Protein AF-A0A945IER7-F1 (afdb_monomer_lite)

pLDDT: mean 84.94, std 11.65, range [42.97, 93.69]

Foldseek 3Di:
DDPLDFCKDFDADPVGHGQDMDGAQDDDPVCVVRHDHDDDFDWDDDPVDIDTDHDDVSVVPVVND

Sequence (65 aa):
MRDVTITAIKVTSVVGDIVGKYGKSHVPTREMGTWRNGDDLPIFSHPEIRFAIEICHDTNFPQVS

Secondary structure (DSSP, 8-state):
-------EEEEE-TTS-EEEEEE-S---GGGTTT-------PPEE-SS-EE----GGGGG-TTT-

Structure (mmCIF, N/CA/C/O backbone):
data_AF-A0A945IER7-F1
#
_entry.id   AF-A0A945IER7-F1
#
loop_
_atom_site.group_PDB
_atom_site.id
_atom_site.type_symbol
_atom_site.label_atom_id
_atom_site.label_alt_id
_atom_site.label_comp_id
_atom_site.label_asym_id
_atom_site.label_entity_id
_atom_site.label_seq_id
_atom_site.pdbx_PDB_ins_code
_atom_site.Cartn_x
_atom_site.Cartn_y
_atom_site.Cartn_z
_atom_site.occupancy
_atom_site.B_iso_or_equiv
_atom_site.auth_seq_id
_atom_site.auth_comp_id
_atom_site.auth_asym_id
_atom_site.auth_atom_id
_atom_site.pdbx_PDB_model_num
ATOM 1 N N . MET A 1 1 ? 20.275 -13.721 -4.879 1.00 44.88 1 MET A N 1
ATOM 2 C CA . MET A 1 1 ? 19.013 -12.955 -4.820 1.00 44.88 1 MET A CA 1
ATOM 3 C C . MET A 1 1 ? 19.383 -11.603 -4.232 1.00 44.88 1 MET A C 1
ATOM 5 O O . MET A 1 1 ? 19.808 -11.580 -3.090 1.00 44.88 1 MET A O 1
ATOM 9 N N . ARG A 1 2 ? 19.442 -10.525 -5.025 1.00 42.97 2 ARG A N 1
ATOM 10 C CA . ARG A 1 2 ? 19.737 -9.196 -4.463 1.00 42.97 2 ARG A CA 1
ATOM 11 C C . ARG A 1 2 ? 18.450 -8.681 -3.830 1.00 42.97 2 ARG A C 1
ATOM 13 O O . ARG A 1 2 ? 17.420 -8.695 -4.506 1.00 42.97 2 ARG A O 1
ATOM 20 N N . ASP A 1 3 ? 18.527 -8.276 -2.567 1.00 47.41 3 ASP A N 1
ATOM 21 C CA . ASP A 1 3 ? 17.474 -7.544 -1.871 1.00 47.41 3 ASP A CA 1
ATOM 22 C C . ASP A 1 3 ? 17.227 -6.237 -2.627 1.00 47.41 3 ASP A C 1
ATOM 24 O O . ASP A 1 3 ? 17.902 -5.232 -2.427 1.00 47.41 3 ASP A O 1
ATOM 28 N N . VAL A 1 4 ? 16.311 -6.278 -3.594 1.00 53.50 4 VAL A N 1
ATOM 29 C CA . VAL A 1 4 ? 15.790 -5.067 -4.219 1.00 53.50 4 VAL A CA 1
ATOM 30 C C . VAL A 1 4 ? 14.907 -4.451 -3.158 1.00 53.50 4 VAL A C 1
ATOM 32 O O . VAL A 1 4 ? 13.845 -4.987 -2.833 1.00 53.50 4 VAL A O 1
ATOM 35 N N . THR A 1 5 ? 15.394 -3.376 -2.558 1.00 57.94 5 THR A N 1
ATOM 36 C CA . THR A 1 5 ? 14.637 -2.633 -1.570 1.00 57.94 5 THR A CA 1
ATOM 37 C C . THR A 1 5 ? 13.313 -2.217 -2.224 1.00 57.94 5 THR A C 1
ATOM 39 O O . THR A 1 5 ? 13.274 -1.781 -3.372 1.00 57.94 5 THR A O 1
ATOM 42 N N . ILE A 1 6 ? 12.201 -2.446 -1.531 1.00 62.50 6 ILE A N 1
ATOM 43 C CA . ILE A 1 6 ? 10.866 -2.006 -1.950 1.00 62.50 6 ILE A CA 1
ATOM 44 C C . ILE A 1 6 ? 10.604 -0.716 -1.184 1.00 62.50 6 ILE A C 1
ATOM 46 O O . ILE A 1 6 ? 10.829 -0.688 0.030 1.00 62.50 6 ILE A O 1
ATOM 50 N N . THR A 1 7 ? 10.128 0.338 -1.849 1.00 75.19 7 THR A N 1
ATOM 51 C CA . THR A 1 7 ? 9.586 1.499 -1.135 1.00 75.19 7 THR A CA 1
ATOM 52 C C . THR A 1 7 ? 8.355 1.024 -0.378 1.00 75.19 7 THR A C 1
ATOM 54 O O . THR A 1 7 ? 7.325 0.737 -0.982 1.00 75.19 7 THR A O 1
ATOM 57 N N . ALA A 1 8 ? 8.490 0.850 0.932 1.00 79.94 8 ALA A N 1
ATOM 58 C CA . ALA A 1 8 ? 7.479 0.197 1.739 1.00 79.94 8 ALA A CA 1
ATOM 59 C C . ALA A 1 8 ? 7.267 0.921 3.059 1.00 79.94 8 ALA A C 1
ATOM 61 O O . ALA A 1 8 ? 8.220 1.375 3.692 1.00 79.94 8 ALA A O 1
ATOM 62 N N . ILE A 1 9 ? 6.014 0.949 3.496 1.00 81.50 9 ILE A N 1
ATOM 63 C CA . ILE A 1 9 ? 5.639 1.375 4.838 1.00 81.50 9 ILE A CA 1
ATOM 64 C C . ILE A 1 9 ? 5.358 0.114 5.654 1.00 81.50 9 ILE A C 1
ATOM 66 O O . ILE A 1 9 ? 4.638 -0.783 5.211 1.00 81.50 9 ILE A O 1
ATOM 70 N N . LYS A 1 10 ? 5.962 0.030 6.841 1.00 83.12 10 LYS A N 1
ATOM 71 C CA . LYS A 1 10 ? 5.627 -0.979 7.850 1.00 83.12 10 LYS A CA 1
ATOM 72 C C . LYS A 1 10 ? 4.655 -0.357 8.837 1.00 83.12 10 LYS A C 1
ATOM 74 O O . LYS A 1 10 ? 4.908 0.740 9.328 1.00 83.12 10 LYS A O 1
ATOM 79 N N . VAL A 1 11 ? 3.570 -1.064 9.117 1.00 82.38 11 VAL A N 1
ATOM 80 C CA . VAL A 1 11 ? 2.584 -0.655 10.114 1.00 82.38 11 VAL A CA 1
ATOM 81 C C . VAL A 1 11 ? 2.884 -1.410 11.397 1.00 82.38 11 VAL A C 1
ATOM 83 O O . VAL A 1 11 ? 3.020 -2.635 11.381 1.00 82.38 11 VAL A O 1
ATOM 86 N N . THR A 1 12 ? 2.977 -0.677 12.498 1.00 84.31 12 THR A N 1
ATOM 87 C CA . THR A 1 12 ? 3.239 -1.224 13.829 1.00 84.31 12 THR A CA 1
ATOM 88 C C . THR A 1 12 ? 2.057 -0.901 14.733 1.00 84.31 12 THR A C 1
ATOM 90 O O . THR A 1 12 ? 1.515 0.202 14.679 1.00 84.31 12 THR A O 1
ATOM 93 N N . SER A 1 13 ? 1.639 -1.863 15.550 1.00 81.56 13 SER A N 1
ATOM 94 C CA . SER A 1 13 ? 0.646 -1.649 16.601 1.00 81.56 13 SER A CA 1
ATOM 95 C C . SER A 1 13 ? 1.227 -0.832 17.758 1.00 81.56 13 SER A C 1
ATOM 97 O O . SER A 1 13 ? 2.443 -0.712 17.914 1.00 81.56 13 SER A O 1
ATOM 99 N N . VAL A 1 14 ? 0.348 -0.319 18.621 1.00 80.94 14 VAL A N 1
ATOM 100 C CA . VAL A 1 14 ? 0.735 0.408 19.843 1.00 80.94 14 VAL A CA 1
ATOM 101 C C . VAL A 1 14 ? 1.591 -0.455 20.779 1.00 80.94 14 VAL A C 1
ATOM 103 O O . VAL A 1 14 ? 2.448 0.071 21.482 1.00 80.94 14 VAL A O 1
ATOM 106 N N . VAL A 1 15 ? 1.407 -1.780 20.755 1.00 84.06 15 VAL A N 1
ATOM 107 C CA . VAL A 1 15 ? 2.197 -2.734 21.553 1.00 84.06 15 VAL A CA 1
ATOM 108 C C . VAL A 1 15 ? 3.550 -3.087 20.917 1.00 84.06 15 VAL A C 1
ATOM 110 O O . VAL A 1 15 ? 4.317 -3.844 21.500 1.00 84.06 15 VAL A O 1
ATOM 113 N N . GLY A 1 16 ? 3.879 -2.501 19.758 1.00 83.88 16 GLY A N 1
ATOM 114 C CA . GLY A 1 16 ? 5.185 -2.632 19.104 1.00 83.88 16 GLY A CA 1
ATOM 115 C C . GLY A 1 16 ? 5.278 -3.743 18.056 1.00 83.88 16 GLY A C 1
ATOM 116 O O . GLY A 1 16 ? 6.287 -3.827 17.356 1.00 83.88 16 GLY A O 1
ATOM 117 N N . ASP A 1 17 ? 4.232 -4.553 17.885 1.00 86.19 17 ASP A N 1
ATOM 118 C CA . ASP A 1 17 ? 4.217 -5.618 16.881 1.00 86.19 17 ASP A CA 1
ATOM 119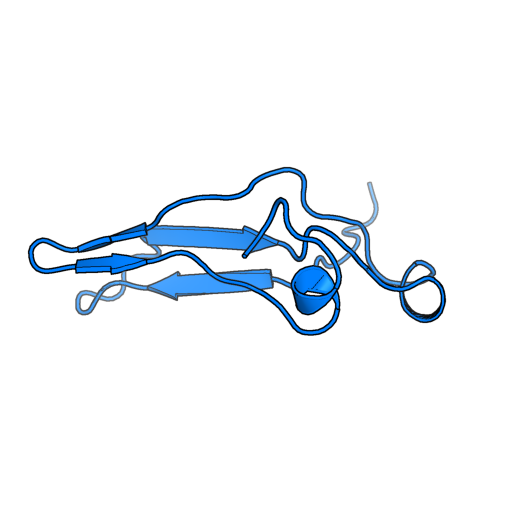 C C . ASP A 1 17 ? 3.976 -5.064 15.475 1.00 86.19 17 ASP A C 1
ATOM 121 O O . ASP A 1 17 ? 3.085 -4.234 15.274 1.00 86.19 17 ASP A O 1
ATOM 125 N N . ILE A 1 18 ? 4.728 -5.551 14.482 1.00 86.31 18 ILE A N 1
ATOM 126 C CA . ILE A 1 18 ? 4.476 -5.248 13.066 1.00 86.31 18 ILE A CA 1
ATOM 127 C C . ILE A 1 18 ? 3.184 -5.953 12.652 1.00 86.31 18 ILE A C 1
ATOM 129 O O . ILE A 1 18 ? 3.132 -7.178 12.587 1.00 86.31 18 ILE A O 1
ATOM 133 N N . VAL A 1 19 ? 2.158 -5.172 12.324 1.00 88.00 19 VAL A N 1
ATOM 134 C CA . VAL A 1 19 ? 0.846 -5.683 11.894 1.00 88.00 19 VAL A CA 1
ATOM 135 C C . VAL A 1 19 ? 0.745 -5.843 10.380 1.00 88.00 19 VAL A C 1
ATOM 137 O O . VAL A 1 19 ? -0.174 -6.483 9.881 1.00 88.00 19 VAL A O 1
ATOM 140 N N . GLY A 1 20 ? 1.709 -5.299 9.637 1.00 89.44 20 GLY A N 1
ATOM 141 C CA . GLY A 1 20 ? 1.897 -5.623 8.232 1.00 89.44 20 GLY A CA 1
ATOM 142 C C . GLY A 1 20 ? 2.810 -4.649 7.502 1.00 89.44 20 GLY A C 1
ATOM 143 O O . GLY A 1 20 ? 3.471 -3.789 8.093 1.00 89.44 20 GLY A O 1
ATOM 144 N N . LYS A 1 21 ? 2.872 -4.816 6.184 1.00 91.06 21 LYS A N 1
ATOM 145 C CA . LYS A 1 21 ? 3.722 -4.040 5.285 1.00 91.06 21 LYS A CA 1
ATOM 146 C C . LYS A 1 21 ? 2.953 -3.771 4.000 1.00 91.06 21 LYS A C 1
ATOM 148 O O . LYS A 1 21 ? 2.355 -4.688 3.454 1.00 91.06 21 LYS A O 1
ATOM 153 N N . TYR A 1 22 ? 3.039 -2.546 3.502 1.00 91.81 22 TYR A N 1
ATOM 154 C CA . TYR A 1 22 ? 2.639 -2.200 2.143 1.00 91.81 22 TYR A CA 1
ATOM 155 C C . TYR A 1 22 ? 3.880 -1.844 1.327 1.00 91.81 22 TYR A C 1
ATOM 157 O O . TYR A 1 22 ? 4.728 -1.094 1.811 1.00 91.81 22 TYR A O 1
ATOM 165 N N . GLY A 1 23 ? 4.007 -2.398 0.121 1.00 92.12 23 GLY A N 1
AT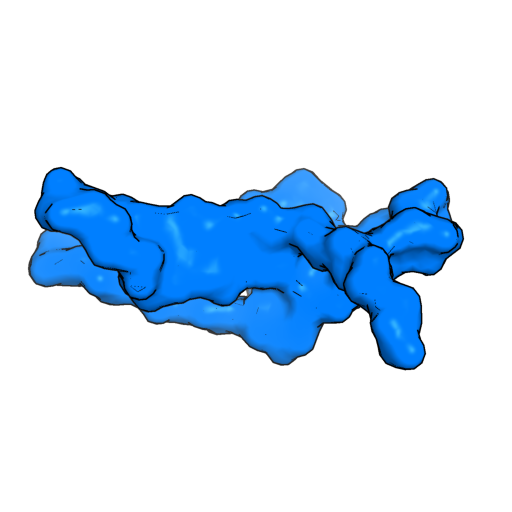OM 166 C CA . GLY A 1 23 ? 5.020 -2.010 -0.860 1.00 92.12 23 GLY A CA 1
ATOM 167 C C . GLY A 1 23 ? 4.374 -1.225 -1.995 1.00 92.12 23 GLY A C 1
ATOM 168 O O . GLY A 1 23 ? 3.367 -1.677 -2.520 1.00 92.12 23 GLY A O 1
ATOM 169 N N . LYS A 1 24 ? 4.960 -0.085 -2.375 1.00 91.56 24 LYS A N 1
ATOM 170 C CA . LYS A 1 24 ? 4.459 0.808 -3.434 1.00 91.56 24 LYS A CA 1
ATOM 171 C C . LYS A 1 24 ? 4.120 0.019 -4.701 1.00 91.56 24 LYS A C 1
ATOM 173 O O . LYS A 1 24 ? 5.017 -0.566 -5.309 1.00 91.56 24 LYS A O 1
ATOM 178 N N . SER A 1 25 ? 2.847 0.008 -5.081 1.00 92.31 25 SER A N 1
ATOM 179 C CA . SER A 1 25 ? 2.343 -0.787 -6.207 1.00 92.31 25 SER A CA 1
ATOM 180 C C . SER A 1 25 ? 2.757 -0.213 -7.564 1.00 92.31 25 SER A C 1
ATOM 182 O O . SER A 1 25 ? 2.979 -0.971 -8.506 1.00 92.31 25 SER A O 1
ATOM 184 N N . HIS A 1 26 ? 2.957 1.107 -7.654 1.00 92.44 26 HIS A N 1
ATOM 185 C CA . HIS A 1 26 ? 3.358 1.785 -8.886 1.00 92.44 26 HIS A CA 1
ATOM 186 C C . HIS A 1 26 ? 4.646 2.589 -8.685 1.00 92.44 26 HIS A C 1
ATOM 188 O O . HIS A 1 26 ? 4.645 3.791 -8.411 1.00 92.44 26 HIS A O 1
ATOM 194 N N . VAL A 1 27 ? 5.793 1.932 -8.845 1.00 91.75 27 VAL A N 1
ATOM 195 C CA . VAL A 1 27 ? 7.095 2.601 -8.895 1.00 91.75 27 VAL A CA 1
ATOM 196 C C . VAL A 1 27 ? 7.197 3.383 -10.215 1.00 91.75 27 VAL A C 1
ATOM 198 O O . VAL A 1 27 ? 7.098 2.780 -11.283 1.00 91.75 27 VAL A O 1
ATOM 201 N N . PRO A 1 28 ? 7.401 4.713 -10.194 1.00 90.88 28 PRO A N 1
ATOM 202 C CA . PRO A 1 28 ? 7.549 5.494 -11.416 1.00 90.88 28 PRO A CA 1
ATOM 203 C C . PRO A 1 28 ? 8.802 5.062 -12.182 1.00 90.88 28 PRO A C 1
ATOM 205 O O . PRO 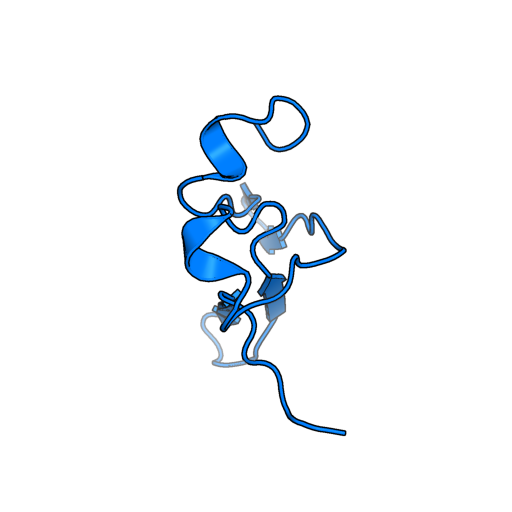A 1 28 ? 9.801 4.658 -11.591 1.00 90.88 28 PRO A O 1
ATOM 208 N N . THR A 1 29 ? 8.801 5.213 -13.507 1.00 90.62 29 THR A N 1
ATOM 209 C CA . THR A 1 29 ? 9.881 4.738 -14.395 1.00 90.62 29 THR A CA 1
ATOM 210 C C . THR A 1 29 ? 11.282 5.168 -13.951 1.00 90.62 29 THR A C 1
ATOM 212 O O . THR A 1 29 ? 12.234 4.398 -14.047 1.00 90.62 29 THR A O 1
ATOM 215 N N . ARG A 1 30 ? 11.416 6.385 -13.406 1.00 89.38 30 ARG A N 1
ATOM 216 C CA . ARG A 1 30 ? 12.691 6.930 -12.906 1.00 89.38 30 ARG A CA 1
ATOM 217 C C . ARG A 1 30 ? 13.264 6.151 -11.713 1.00 89.38 30 ARG A C 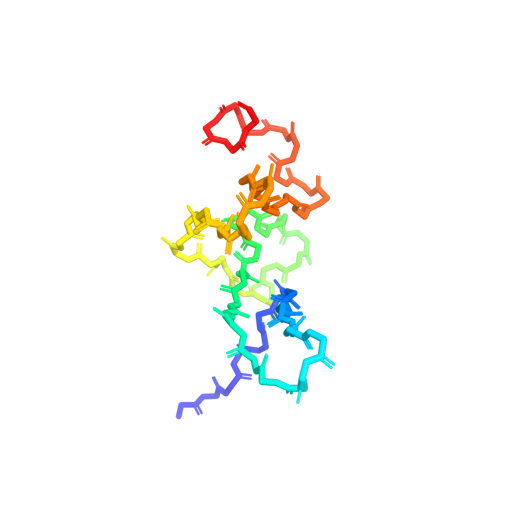1
ATOM 219 O O . ARG A 1 30 ? 14.464 6.206 -11.468 1.00 89.38 30 ARG A O 1
ATOM 226 N N . GLU A 1 31 ? 12.414 5.446 -10.976 1.00 87.69 31 GLU A N 1
ATOM 227 C CA . GLU A 1 31 ? 12.733 4.693 -9.762 1.00 87.69 31 GLU A CA 1
ATOM 228 C C . GLU A 1 31 ? 12.954 3.186 -10.038 1.00 87.69 31 GLU A C 1
ATOM 230 O O . GLU A 1 31 ? 13.565 2.501 -9.218 1.00 87.69 31 GLU A O 1
ATOM 235 N N . MET A 1 32 ? 12.549 2.662 -11.205 1.00 85.19 32 MET A N 1
ATOM 236 C CA . MET A 1 32 ? 12.583 1.220 -11.526 1.00 85.19 32 MET A CA 1
ATOM 237 C C . MET A 1 32 ? 13.990 0.597 -11.608 1.00 85.19 32 MET A C 1
ATOM 239 O O . MET A 1 32 ? 14.133 -0.621 -11.531 1.00 85.19 32 MET A O 1
ATOM 243 N N . GLY A 1 33 ? 15.047 1.405 -11.744 1.00 85.94 33 GLY A N 1
ATOM 244 C CA . GLY A 1 33 ? 16.434 0.920 -11.674 1.00 85.94 33 GLY A CA 1
ATOM 245 C C . GLY A 1 33 ? 16.887 0.540 -10.258 1.00 85.94 33 GLY A C 1
ATOM 246 O O . GLY A 1 33 ? 17.904 -0.134 -10.097 1.00 85.94 33 GLY A O 1
ATOM 247 N N . THR A 1 34 ? 16.130 0.961 -9.243 1.00 86.38 34 THR A N 1
ATOM 248 C CA . THR A 1 34 ? 16.469 0.797 -7.824 1.00 86.38 34 THR A CA 1
ATOM 249 C C . THR A 1 34 ? 15.398 0.011 -7.069 1.00 86.38 34 THR A C 1
ATOM 251 O O . THR A 1 34 ? 15.737 -0.793 -6.203 1.00 86.38 34 THR A O 1
ATOM 254 N N . TRP A 1 35 ? 14.120 0.214 -7.403 1.00 88.00 35 TRP A N 1
ATOM 255 C CA . TRP A 1 35 ? 12.974 -0.354 -6.688 1.00 88.00 35 TRP A CA 1
ATOM 256 C C . TRP A 1 35 ? 12.108 -1.204 -7.621 1.00 88.00 35 TRP A C 1
ATOM 258 O O . TRP A 1 35 ? 12.118 -1.025 -8.837 1.00 88.00 35 TRP A O 1
ATOM 268 N N . ARG A 1 36 ? 11.322 -2.112 -7.037 1.00 87.75 36 ARG A N 1
ATOM 269 C CA . ARG A 1 36 ? 10.296 -2.894 -7.743 1.00 87.75 36 ARG A CA 1
ATOM 270 C C . ARG A 1 36 ? 8.904 -2.551 -7.220 1.00 87.75 36 ARG A C 1
ATOM 272 O O . ARG A 1 36 ? 8.781 -2.162 -6.056 1.00 87.75 36 ARG A O 1
ATOM 279 N N . ASN A 1 37 ? 7.896 -2.748 -8.064 1.00 90.00 37 ASN A N 1
ATOM 280 C CA . ASN A 1 37 ? 6.498 -2.698 -7.649 1.00 90.00 37 ASN A CA 1
ATOM 281 C C . ASN A 1 37 ? 6.246 -3.712 -6.526 1.00 90.00 37 ASN A C 1
ATOM 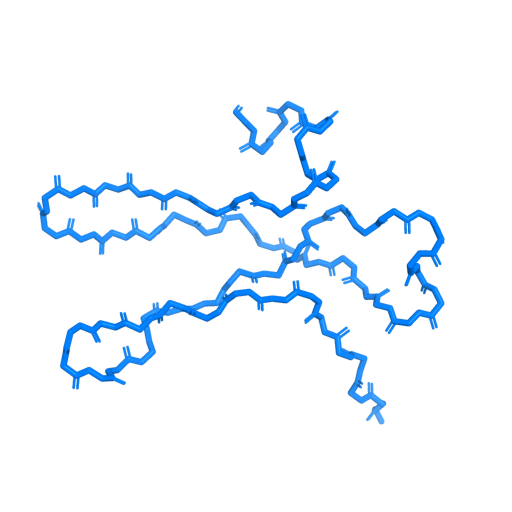283 O O . ASN A 1 37 ? 6.842 -4.791 -6.508 1.00 90.00 37 ASN A O 1
ATOM 287 N N . GLY A 1 38 ? 5.408 -3.320 -5.573 1.00 89.00 38 GLY A N 1
ATOM 288 C CA . GLY A 1 38 ? 4.752 -4.239 -4.658 1.00 89.00 38 GLY A CA 1
ATOM 289 C C . GLY A 1 38 ? 3.544 -4.887 -5.326 1.00 89.00 38 GLY A C 1
ATOM 290 O O . GLY A 1 38 ? 2.945 -4.310 -6.232 1.00 89.00 38 GLY A O 1
ATOM 291 N N . ASP A 1 39 ? 3.190 -6.072 -4.843 1.00 86.44 39 ASP A N 1
ATOM 292 C CA . ASP A 1 39 ? 2.203 -6.936 -5.499 1.00 86.44 39 ASP A CA 1
ATOM 293 C C . ASP A 1 39 ? 0.852 -6.958 -4.755 1.00 86.44 39 ASP A C 1
ATOM 295 O O . ASP A 1 39 ? -0.125 -7.510 -5.256 1.00 86.44 39 ASP A O 1
ATOM 299 N N . ASP A 1 40 ? 0.788 -6.322 -3.579 1.00 87.62 40 ASP A N 1
ATOM 300 C CA . ASP A 1 40 ? -0.349 -6.380 -2.661 1.00 87.62 40 ASP A CA 1
ATOM 301 C C . ASP A 1 40 ? -0.915 -4.987 -2.354 1.00 87.62 40 ASP A C 1
ATOM 303 O O . ASP A 1 40 ? -0.166 -4.033 -2.131 1.00 87.62 40 ASP A O 1
ATOM 307 N N . LEU A 1 41 ? -2.244 -4.901 -2.230 1.00 89.81 41 LEU A N 1
ATOM 308 C CA . LEU A 1 41 ? -2.988 -3.731 -1.741 1.00 89.81 41 LEU A CA 1
ATOM 309 C C . LEU A 1 41 ? -3.693 -4.079 -0.410 1.00 89.81 41 LEU A C 1
ATOM 311 O O . LEU A 1 41 ? -4.908 -4.288 -0.384 1.00 89.81 41 LEU A O 1
ATOM 315 N N . PRO A 1 42 ? -2.949 -4.233 0.704 1.00 91.69 42 PRO A N 1
ATOM 316 C CA . PRO A 1 42 ? -3.513 -4.675 1.969 1.00 91.69 42 PRO A CA 1
ATOM 317 C C . PRO A 1 42 ? -4.390 -3.591 2.606 1.00 91.69 42 PRO A C 1
ATOM 319 O O . PRO A 1 42 ? -4.010 -2.423 2.694 1.00 91.69 42 PRO A O 1
ATOM 322 N N . ILE A 1 43 ? -5.535 -4.015 3.141 1.00 92.62 43 ILE A N 1
ATOM 323 C CA . ILE A 1 43 ? -6.332 -3.210 4.068 1.00 92.62 43 ILE A CA 1
ATOM 324 C C . ILE A 1 43 ? -5.909 -3.560 5.489 1.00 92.62 43 ILE A C 1
ATOM 326 O O . ILE A 1 43 ? -6.013 -4.710 5.918 1.00 92.62 43 ILE A O 1
ATOM 330 N N . PHE A 1 44 ? -5.461 -2.559 6.236 1.00 92.12 44 PHE A N 1
ATOM 331 C CA . PHE A 1 44 ? -5.140 -2.696 7.647 1.00 92.12 44 PHE A CA 1
ATOM 332 C C . PHE A 1 44 ? -6.401 -2.473 8.476 1.00 92.12 44 PHE A C 1
ATOM 334 O O . PHE A 1 44 ? -7.172 -1.541 8.233 1.00 92.12 44 PHE A O 1
ATOM 341 N N . SER A 1 45 ? -6.612 -3.341 9.464 1.00 91.56 45 SER A N 1
ATOM 342 C CA . SER A 1 45 ? -7.756 -3.263 10.367 1.00 91.56 45 SER A CA 1
ATOM 343 C C . SER A 1 45 ? -7.294 -2.915 11.775 1.00 91.56 45 SER A C 1
ATOM 345 O O . SER A 1 45 ? -6.450 -3.597 12.350 1.00 91.56 45 SER A O 1
ATOM 347 N N . HIS A 1 46 ? -7.898 -1.879 12.339 1.00 86.75 46 HIS A N 1
ATOM 348 C CA . HIS A 1 46 ? -7.901 -1.556 13.761 1.00 86.75 46 HIS A CA 1
ATOM 349 C C . HIS A 1 46 ? -9.350 -1.700 14.263 1.00 86.75 46 HIS A C 1
ATOM 351 O O . HIS A 1 46 ? -10.267 -1.576 13.448 1.00 86.75 46 HIS A O 1
ATOM 357 N N . PRO A 1 47 ? -9.613 -1.949 15.559 1.00 89.31 47 PRO A N 1
ATOM 358 C CA . PRO A 1 47 ? -10.985 -2.072 16.060 1.00 89.31 47 PRO A CA 1
ATOM 359 C C . PRO A 1 47 ? -11.927 -0.921 15.669 1.00 89.31 47 PRO A C 1
ATOM 361 O O . PRO A 1 47 ? -13.122 -1.141 15.506 1.00 89.31 47 PRO A O 1
ATOM 364 N N . GLU A 1 48 ? -11.392 0.285 15.480 1.00 92.38 48 GLU A N 1
ATOM 365 C CA . GLU A 1 48 ? -12.181 1.494 15.205 1.00 92.38 48 GLU A CA 1
ATOM 366 C C . GLU A 1 48 ? -12.167 1.932 13.736 1.00 92.38 48 GLU A C 1
ATOM 368 O O . GLU A 1 48 ? -13.068 2.644 13.297 1.00 92.38 48 GLU A O 1
ATOM 373 N N . ILE A 1 49 ? -11.152 1.534 12.966 1.00 92.31 49 ILE A N 1
ATOM 374 C CA . ILE A 1 49 ? -10.951 2.012 11.596 1.00 92.31 49 ILE A CA 1
ATOM 375 C C . ILE A 1 49 ? -10.371 0.920 10.705 1.00 92.31 49 ILE A C 1
ATOM 377 O O . ILE A 1 49 ? -9.602 0.063 11.140 1.00 92.31 49 ILE A O 1
ATOM 381 N N . ARG A 1 50 ? -10.682 1.007 9.415 1.00 93.69 50 ARG A N 1
ATOM 382 C CA . ARG A 1 50 ? -9.958 0.295 8.363 1.00 93.69 50 ARG A CA 1
ATOM 383 C C . ARG A 1 50 ? -9.311 1.324 7.463 1.00 93.69 50 ARG A C 1
ATOM 385 O O . ARG A 1 50 ? -9.954 2.310 7.113 1.00 93.69 50 ARG A O 1
ATOM 392 N N . PHE A 1 51 ? -8.059 1.097 7.109 1.00 92.94 51 PHE A N 1
ATOM 393 C CA . PHE A 1 51 ? -7.309 2.021 6.272 1.00 92.94 51 PHE A CA 1
ATOM 394 C C . PHE A 1 51 ? -6.395 1.261 5.316 1.00 92.94 51 PHE A C 1
ATOM 396 O O . PHE A 1 51 ? -5.924 0.164 5.615 1.00 92.94 51 PHE A O 1
ATOM 403 N N . ALA A 1 52 ? -6.161 1.860 4.155 1.00 92.19 52 ALA A N 1
ATOM 404 C CA . ALA A 1 52 ? -5.164 1.431 3.187 1.00 92.19 52 ALA A CA 1
ATOM 405 C C . ALA A 1 52 ? -4.003 2.430 3.188 1.00 92.19 52 ALA A C 1
ATOM 407 O O . ALA A 1 52 ? -4.099 3.513 3.771 1.00 92.19 52 ALA A O 1
ATOM 408 N N . ILE A 1 53 ? -2.905 2.061 2.539 1.00 91.31 53 ILE A N 1
ATOM 409 C CA . ILE A 1 53 ? -1.761 2.946 2.343 1.00 91.31 53 ILE A CA 1
ATOM 410 C C . ILE A 1 53 ? -1.572 3.145 0.845 1.00 91.31 53 ILE A C 1
ATOM 412 O O . ILE A 1 53 ? -1.526 2.181 0.091 1.00 91.31 53 ILE A O 1
ATOM 416 N N . GLU A 1 54 ? -1.407 4.400 0.450 1.00 92.25 54 GLU A N 1
ATOM 417 C CA . GLU A 1 54 ? -1.054 4.825 -0.899 1.00 92.25 54 GLU A CA 1
ATOM 418 C C . GLU A 1 54 ? 0.290 5.570 -0.829 1.00 92.25 54 GLU A C 1
ATOM 420 O O . GLU A 1 54 ? 0.503 6.381 0.077 1.00 92.25 54 GLU A O 1
ATOM 425 N N . ILE A 1 55 ? 1.229 5.295 -1.746 1.00 91.81 55 ILE A N 1
ATOM 426 C CA . ILE A 1 55 ? 2.546 5.950 -1.764 1.00 91.81 55 ILE A CA 1
ATOM 427 C C . ILE A 1 55 ? 2.737 6.748 -3.057 1.00 91.81 55 ILE A C 1
ATOM 429 O O . ILE A 1 55 ? 3.108 6.208 -4.101 1.00 91.81 55 ILE A O 1
ATOM 433 N N . CYS A 1 56 ? 2.651 8.076 -2.942 1.00 91.75 56 CYS A N 1
ATOM 434 C CA . CYS A 1 56 ? 3.073 9.054 -3.951 1.00 91.75 56 CYS A CA 1
ATOM 435 C C . CYS A 1 56 ? 2.490 8.795 -5.351 1.00 91.75 56 CYS A C 1
ATOM 437 O O . CYS A 1 56 ? 1.407 9.272 -5.662 1.00 91.75 56 CYS A O 1
ATOM 439 N N . HIS A 1 57 ? 3.216 8.075 -6.210 1.00 92.31 57 HIS A N 1
ATOM 440 C CA . HIS A 1 57 ? 2.817 7.854 -7.595 1.00 92.31 57 HIS A CA 1
ATOM 441 C C . HIS A 1 57 ? 1.560 6.988 -7.714 1.00 92.31 57 HIS A C 1
ATOM 443 O O . HIS A 1 57 ? 0.843 7.136 -8.703 1.00 92.31 57 HIS A O 1
ATOM 449 N N . ASP A 1 58 ? 1.265 6.179 -6.692 1.00 91.38 58 ASP A N 1
ATOM 450 C CA . ASP A 1 58 ? 0.037 5.387 -6.596 1.00 91.38 58 ASP A CA 1
ATOM 451 C C . ASP A 1 58 ? -1.235 6.248 -6.780 1.00 91.38 58 ASP A C 1
ATOM 453 O O . ASP A 1 58 ? -2.196 5.771 -7.368 1.00 91.38 58 ASP A O 1
ATOM 457 N N . THR A 1 59 ? -1.209 7.541 -6.424 1.00 91.31 59 THR A N 1
ATOM 458 C CA . THR A 1 59 ? -2.342 8.487 -6.567 1.00 91.31 59 THR A CA 1
ATOM 459 C C . THR A 1 59 ? -2.859 8.665 -7.996 1.00 91.31 59 THR A C 1
ATOM 461 O O . THR A 1 59 ? -3.960 9.153 -8.231 1.00 91.31 59 THR A O 1
ATOM 464 N N . ASN A 1 60 ? -2.048 8.296 -8.990 1.00 93.19 60 ASN A N 1
ATOM 465 C CA . ASN A 1 60 ? -2.418 8.412 -10.400 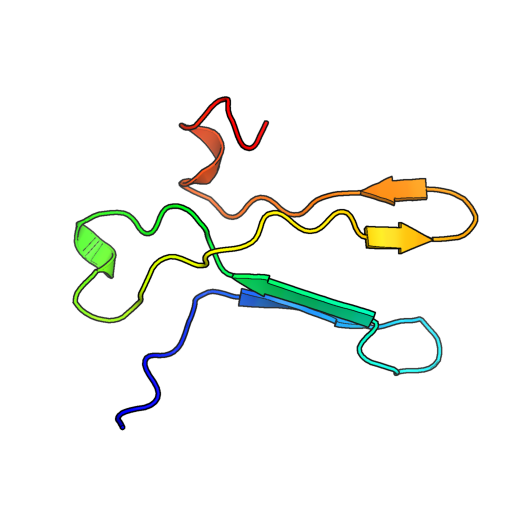1.00 93.19 60 ASN A CA 1
ATOM 466 C C . ASN A 1 60 ? -3.190 7.180 -10.906 1.00 93.19 60 ASN A C 1
ATOM 468 O O . ASN A 1 60 ? -3.521 7.117 -12.090 1.00 93.19 60 ASN A O 1
ATOM 472 N N . PHE A 1 61 ? -3.437 6.195 -10.039 1.00 90.88 61 PHE A N 1
ATOM 473 C CA . PHE A 1 61 ? -3.962 4.882 -10.390 1.00 90.88 61 PHE A CA 1
ATOM 474 C C . PHE A 1 61 ? -5.267 4.602 -9.625 1.00 90.88 61 PHE A C 1
ATOM 476 O O . PHE A 1 61 ? -5.218 4.229 -8.454 1.00 90.88 61 PHE A O 1
ATOM 483 N N . PRO A 1 62 ? -6.442 4.723 -10.278 1.00 88.81 62 PRO A N 1
ATOM 484 C CA . PRO A 1 62 ? -7.751 4.599 -9.625 1.00 88.81 62 PRO A CA 1
ATOM 485 C C . PRO A 1 62 ? -8.026 3.251 -8.953 1.00 88.81 62 PRO A C 1
ATOM 487 O O . PRO A 1 62 ? -8.950 3.138 -8.167 1.00 88.81 62 PRO A O 1
ATOM 490 N N . GLN A 1 63 ? -7.265 2.204 -9.271 1.00 85.31 63 GLN A N 1
ATOM 491 C CA . GLN A 1 63 ? -7.368 0.922 -8.577 1.00 85.31 63 GLN A CA 1
ATOM 492 C C . GLN A 1 63 ? -6.832 0.961 -7.134 1.00 85.31 63 GLN A C 1
ATOM 494 O O . GLN A 1 63 ? -7.052 0.006 -6.393 1.00 85.31 63 GLN A O 1
ATOM 499 N N . VAL A 1 64 ? -6.098 2.016 -6.757 1.00 86.25 64 VAL A N 1
ATOM 500 C CA . VAL A 1 64 ? -5.557 2.213 -5.403 1.00 86.25 64 VAL A CA 1
ATOM 501 C C . VAL A 1 64 ? -6.399 3.203 -4.584 1.00 86.25 64 VAL A C 1
ATOM 503 O O . VAL A 1 64 ? -6.429 3.073 -3.359 1.00 86.25 64 VAL A O 1
ATOM 506 N N . SER A 1 65 ? -7.089 4.148 -5.238 1.00 73.50 65 SER A N 1
ATOM 507 C CA . SER A 1 65 ? -7.824 5.261 -4.607 1.00 73.50 65 SER A CA 1
ATOM 508 C C . SER A 1 65 ? -9.337 5.055 -4.503 1.00 73.50 65 SER A C 1
ATOM 510 O O . SER A 1 65 ? -9.935 4.435 -5.409 1.00 73.50 65 SER A O 1
#

Radius of gyration: 13.1 Å; chains: 1; bounding box: 32×22×36 Å